Protein AF-A0A5J4QPV5-F1 (afdb_monomer)

Sequence (106 aa):
MDYLSYLTLKQKHNSEYPNIKKQDYIILNSVANVSKGIDIISDYKEKYCYLDNDKAGASAYEEICNKCGLNVSDRSVHYREYKDLNDYLVGKKQVQEKQQNWRMKR

Nearest PDB structures (foldseek):
  2o59-assembly2_B  TM=5.936E-01  e=3.546E+00  Escherichia coli
  5d0n-assembly1_A  TM=3.812E-01  e=1.708E+00  Zea mays
  1a7a-assembly1_A  TM=4.505E-01  e=6.031E+00  Homo sapiens

Solvent-accessible surface area (backbone atoms only — not comparable to full-atom values): 6671 Å² total; per-residue (Å²): 115,53,67,66,59,50,52,52,48,49,54,74,75,36,83,86,64,66,68,66,79,79,57,88,84,85,81,62,94,43,65,85,37,45,79,78,43,42,75,68,55,44,75,48,81,69,42,77,42,81,44,41,72,45,73,63,30,52,52,42,50,52,51,48,37,74,76,49,42,89,48,56,42,78,48,39,78,81,42,72,65,17,52,30,68,39,33,49,76,70,66,46,60,59,74,81,79,70,81,83,80,82,80,86,82,128

Mean predicted aligned error: 8.65 Å

Radius of gyration: 17.16 Å; Cα contacts (8 Å, |Δi|>4): 94; chains: 1; bounding box: 33×35×58 Å

Foldseek 3Di:
DDPVVVVVVCVVPCVPCPCVVVDDDDDQVALVSLVVCLVVQLPDPAAEQFAFLDPSRVVSQVVSCVRNHDRYHYPVVVPNQDGGVVCVVVVNGDDPPPPPPPPPDD

Structure (mmCIF, N/CA/C/O backbone):
data_AF-A0A5J4QPV5-F1
#
_entry.id   AF-A0A5J4QPV5-F1
#
loop_
_atom_site.group_PDB
_atom_site.id
_atom_site.type_symbol
_atom_site.label_atom_id
_atom_site.label_alt_id
_atom_site.label_comp_id
_atom_site.label_asym_id
_atom_site.label_entity_id
_atom_site.label_seq_id
_atom_site.pdbx_PDB_ins_code
_atom_site.Cartn_x
_atom_site.Cartn_y
_atom_site.Cartn_z
_atom_site.occupancy
_atom_site.B_iso_or_equiv
_atom_site.auth_seq_id
_atom_site.auth_comp_id
_atom_site.auth_asym_id
_atom_site.auth_atom_id
_atom_site.pdbx_PDB_model_num
ATOM 1 N N . MET A 1 1 ? -9.983 -7.757 11.978 1.00 74.50 1 MET A N 1
ATOM 2 C CA . MET A 1 1 ? -10.094 -8.648 10.806 1.00 74.50 1 MET A CA 1
ATOM 3 C C . MET A 1 1 ? -9.176 -8.078 9.747 1.00 74.50 1 MET A C 1
ATOM 5 O O . MET A 1 1 ? -9.207 -6.867 9.574 1.00 74.50 1 MET A O 1
ATOM 9 N N . ASP A 1 2 ? -8.329 -8.892 9.123 1.00 84.56 2 ASP A N 1
ATOM 10 C CA . ASP A 1 2 ? -7.479 -8.453 8.013 1.00 84.56 2 ASP A CA 1
ATOM 11 C C . ASP A 1 2 ? -8.194 -8.611 6.660 1.00 84.56 2 ASP A C 1
ATOM 13 O O . ASP A 1 2 ? -9.168 -9.362 6.528 1.00 84.56 2 ASP A O 1
ATOM 17 N N . TYR A 1 3 ? -7.702 -7.896 5.652 1.00 83.50 3 TYR A N 1
ATOM 18 C CA . TYR A 1 3 ? -8.259 -7.878 4.304 1.00 83.50 3 TYR A CA 1
ATOM 19 C C . TYR A 1 3 ? -8.340 -9.267 3.650 1.00 83.50 3 TYR A C 1
ATOM 21 O O . TYR A 1 3 ? -9.341 -9.575 3.002 1.00 83.50 3 TYR A O 1
ATOM 29 N N . LEU A 1 4 ? -7.345 -10.140 3.843 1.00 84.94 4 LEU A N 1
ATOM 30 C CA . LEU A 1 4 ? -7.357 -11.482 3.250 1.00 84.94 4 LEU A CA 1
ATOM 31 C C . LEU A 1 4 ? -8.387 -12.385 3.928 1.00 84.94 4 LEU A C 1
ATOM 33 O O . LEU A 1 4 ? -9.126 -13.098 3.243 1.00 84.94 4 LEU A O 1
ATOM 37 N N . SER A 1 5 ? -8.505 -12.308 5.255 1.00 86.00 5 SER A N 1
ATOM 38 C CA . SER A 1 5 ? -9.587 -12.966 5.992 1.00 86.00 5 SER A CA 1
ATOM 39 C C . SER A 1 5 ? -10.955 -12.488 5.509 1.00 86.00 5 SER A C 1
ATOM 41 O O . SER A 1 5 ? -11.853 -13.302 5.292 1.00 86.00 5 SER A O 1
ATOM 43 N N . TYR A 1 6 ? -11.115 -11.185 5.268 1.00 84.44 6 TYR A N 1
ATOM 44 C CA . TYR A 1 6 ? -12.345 -10.624 4.710 1.00 84.44 6 TYR A CA 1
ATOM 45 C C . TYR A 1 6 ? -12.663 -11.166 3.308 1.00 84.44 6 TYR A C 1
ATOM 47 O O . TYR A 1 6 ? -13.795 -11.588 3.061 1.00 84.44 6 TYR A O 1
ATOM 55 N N . LEU A 1 7 ? -11.680 -11.208 2.400 1.00 83.56 7 LEU A N 1
ATOM 56 C CA . LEU A 1 7 ? -11.862 -11.785 1.063 1.00 83.56 7 LEU A CA 1
ATOM 57 C C . LEU A 1 7 ? -12.226 -13.273 1.132 1.00 83.56 7 LEU A C 1
ATOM 59 O O . LEU A 1 7 ? -13.145 -13.715 0.441 1.00 83.56 7 LEU A O 1
ATOM 63 N N . THR A 1 8 ? -11.564 -14.026 2.011 1.00 83.50 8 THR A N 1
ATOM 64 C CA . THR A 1 8 ? -11.825 -15.456 2.232 1.00 83.50 8 THR A CA 1
ATOM 65 C C . THR A 1 8 ? -13.250 -15.689 2.734 1.00 83.50 8 THR A C 1
ATOM 67 O O . THR A 1 8 ? -13.968 -16.552 2.225 1.00 83.50 8 THR A O 1
ATOM 70 N N . LEU A 1 9 ? -13.705 -14.887 3.701 1.00 82.75 9 LEU A N 1
ATOM 71 C CA . LEU A 1 9 ? -15.073 -14.959 4.215 1.00 82.75 9 LEU A CA 1
ATOM 72 C C . LEU A 1 9 ? -16.100 -14.589 3.144 1.00 82.75 9 LEU A C 1
ATOM 74 O O . LEU A 1 9 ? -17.093 -15.297 2.985 1.00 82.75 9 LEU A O 1
ATOM 78 N N . LYS A 1 10 ? -15.846 -13.533 2.362 1.00 80.19 10 LYS A N 1
ATOM 79 C CA . LYS A 1 10 ? -16.711 -13.165 1.236 1.00 80.19 10 LYS A CA 1
ATOM 80 C C . LYS A 1 10 ? -16.840 -14.290 0.216 1.00 80.19 10 LYS A C 1
ATOM 82 O O . LYS A 1 10 ? -17.951 -14.565 -0.222 1.00 80.19 10 LYS A O 1
ATOM 87 N N . GLN A 1 11 ? -15.743 -14.960 -0.125 1.00 78.00 11 GLN A N 1
ATOM 88 C CA . GLN A 1 11 ? -15.769 -16.098 -1.042 1.00 78.00 11 GLN A CA 1
ATOM 89 C C . GLN A 1 11 ? -16.584 -17.271 -0.480 1.00 78.00 11 GLN A C 1
ATOM 91 O O . GLN A 1 11 ? -17.366 -17.876 -1.208 1.00 78.00 11 GLN A O 1
ATOM 96 N N . LYS A 1 12 ? -16.428 -17.580 0.813 1.00 78.38 12 LYS A N 1
ATOM 97 C CA . LYS A 1 12 ? -17.141 -18.688 1.465 1.00 78.38 12 LYS A CA 1
ATOM 98 C C . LYS A 1 12 ? -18.648 -18.437 1.590 1.00 78.38 12 LYS A C 1
ATOM 100 O O . LYS A 1 12 ? -19.423 -19.383 1.498 1.00 78.38 12 LYS A O 1
ATOM 105 N N . HIS A 1 13 ? -19.055 -17.188 1.816 1.00 73.44 13 HIS A N 1
ATOM 106 C CA . HIS A 1 13 ? -20.452 -16.828 2.080 1.00 73.44 13 HIS A CA 1
ATOM 107 C C .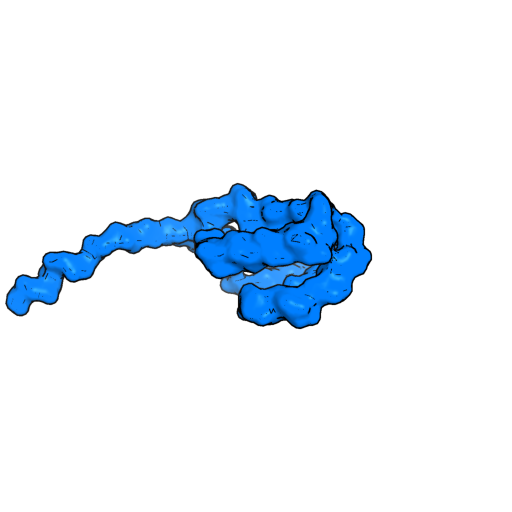 HIS A 1 13 ? -21.231 -16.336 0.848 1.00 73.44 13 HIS A C 1
ATOM 109 O O . HIS A 1 13 ? -22.455 -16.405 0.870 1.00 73.44 13 HIS A O 1
ATOM 115 N N . ASN A 1 14 ? -20.565 -15.902 -0.230 1.00 64.69 14 ASN A N 1
ATOM 116 C CA . ASN A 1 14 ? -21.205 -15.498 -1.488 1.00 64.69 14 ASN A CA 1
ATOM 117 C C . ASN A 1 14 ? -20.729 -16.374 -2.660 1.00 64.69 14 ASN A C 1
ATOM 119 O O . ASN A 1 14 ? -19.828 -15.996 -3.409 1.00 64.69 14 ASN A O 1
ATOM 123 N N . SER A 1 15 ? -21.390 -17.517 -2.876 1.00 58.69 15 SER A N 1
ATOM 124 C CA . SER A 1 15 ? -21.133 -18.384 -4.044 1.00 58.69 15 SER A CA 1
ATOM 125 C C . SER A 1 15 ? -21.513 -17.734 -5.386 1.00 58.69 15 SER A C 1
ATOM 127 O O . SER A 1 15 ? -21.078 -18.198 -6.438 1.00 58.69 15 SER A O 1
ATOM 129 N N . GLU A 1 16 ? -22.333 -16.681 -5.362 1.00 57.44 16 GLU A N 1
ATOM 130 C CA . GLU A 1 16 ? -22.945 -16.060 -6.546 1.00 57.44 16 GLU A CA 1
ATOM 131 C C . GLU A 1 16 ? -22.145 -14.862 -7.099 1.00 57.44 16 GLU A C 1
ATOM 133 O O . GLU A 1 16 ? -22.3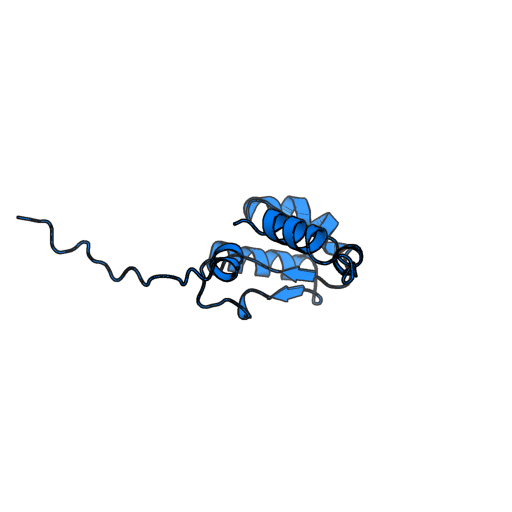53 -14.442 -8.233 1.00 57.44 16 GLU A O 1
ATOM 138 N N . TYR A 1 17 ? -21.162 -14.347 -6.344 1.00 52.47 17 TYR A N 1
ATOM 139 C CA . TYR A 1 17 ? -20.286 -13.243 -6.769 1.00 52.47 17 TYR A CA 1
ATOM 140 C C . TYR A 1 17 ? -18.811 -13.681 -6.864 1.00 52.47 17 TYR A C 1
ATOM 142 O O . TYR A 1 17 ? -17.972 -13.249 -6.070 1.00 52.47 17 TYR A O 1
ATOM 150 N N . PRO A 1 18 ? -18.441 -14.487 -7.878 1.00 55.75 18 PRO A N 1
ATOM 151 C CA . PRO A 1 18 ? -17.078 -14.982 -8.093 1.00 55.75 18 PRO A CA 1
ATOM 152 C C . PRO A 1 18 ? -16.089 -13.909 -8.591 1.00 55.75 18 PRO A C 1
ATOM 154 O O . PRO A 1 18 ? -14.960 -14.242 -8.949 1.00 55.75 18 PRO A O 1
ATOM 157 N N . ASN A 1 19 ? -16.476 -12.625 -8.624 1.00 55.59 19 ASN A N 1
ATOM 158 C CA . ASN A 1 19 ? -15.693 -11.519 -9.200 1.00 55.59 19 ASN A CA 1
ATOM 159 C C . ASN A 1 19 ? -14.333 -11.266 -8.518 1.00 55.59 19 ASN A C 1
ATOM 161 O O . ASN A 1 19 ? -13.532 -10.520 -9.072 1.00 55.59 19 ASN A O 1
ATOM 165 N N . ILE A 1 20 ? -14.035 -11.924 -7.390 1.00 59.03 20 ILE A N 1
ATOM 166 C CA . ILE A 1 20 ? -12.677 -11.984 -6.818 1.00 59.03 20 ILE A CA 1
ATOM 167 C C . ILE A 1 20 ? -11.692 -12.607 -7.828 1.00 59.03 20 ILE A C 1
ATOM 169 O O . ILE A 1 20 ? -10.544 -12.199 -7.879 1.00 59.03 20 ILE A O 1
ATOM 173 N N . LYS A 1 21 ? -12.134 -13.523 -8.707 1.00 61.97 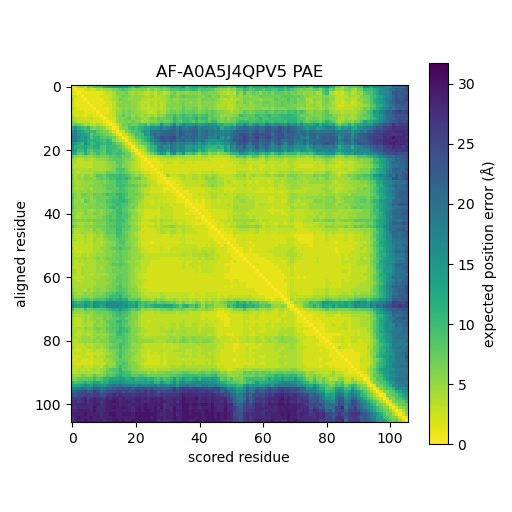21 LYS A N 1
ATOM 174 C CA . LYS A 1 21 ? -11.271 -14.147 -9.731 1.00 61.97 21 LYS A CA 1
ATOM 175 C C . LYS A 1 21 ? -10.838 -13.218 -10.874 1.00 61.97 21 LYS A C 1
ATOM 177 O O . LYS A 1 21 ? -10.045 -13.639 -11.705 1.00 61.97 21 LYS A O 1
ATOM 182 N N . LYS A 1 22 ? -11.397 -12.008 -10.985 1.00 74.56 22 LYS A N 1
ATOM 183 C CA . LYS A 1 22 ? -11.069 -11.070 -12.077 1.00 74.56 22 LYS A CA 1
ATOM 184 C C . LYS A 1 22 ? -9.991 -10.054 -11.700 1.00 74.56 22 LYS A C 1
ATOM 186 O O . LYS A 1 22 ? -9.657 -9.215 -12.529 1.00 74.56 22 LYS A O 1
ATOM 191 N N . GLN A 1 23 ? -9.527 -10.074 -10.455 1.00 81.75 23 GLN A N 1
ATOM 192 C CA . GLN A 1 23 ? -8.592 -9.095 -9.917 1.00 81.75 23 GLN A CA 1
ATOM 193 C C . GLN A 1 23 ? -7.501 -9.825 -9.146 1.00 81.75 23 GLN A C 1
ATOM 195 O O . GLN A 1 23 ? -7.796 -10.704 -8.338 1.00 81.75 23 GLN A O 1
ATOM 200 N N . ASP A 1 24 ? -6.260 -9.422 -9.378 1.00 87.19 24 ASP A N 1
ATOM 201 C CA . ASP A 1 24 ? -5.119 -9.884 -8.604 1.00 87.19 24 ASP A CA 1
ATOM 202 C C . ASP A 1 24 ? -4.876 -8.936 -7.427 1.00 87.19 24 ASP A C 1
ATOM 204 O O . ASP A 1 24 ? -5.023 -7.716 -7.538 1.00 87.19 24 ASP A O 1
ATOM 208 N N . TYR A 1 25 ? -4.509 -9.505 -6.280 1.00 87.88 25 TYR A N 1
ATOM 209 C CA . TYR A 1 25 ? -4.234 -8.754 -5.058 1.00 87.88 25 TYR A CA 1
ATOM 210 C C . TYR A 1 25 ? -2.765 -8.907 -4.684 1.00 87.88 25 TYR A C 1
ATOM 212 O O . TYR A 1 25 ? -2.293 -10.013 -4.426 1.00 87.88 25 TYR A O 1
ATOM 220 N N . ILE A 1 26 ? -2.052 -7.785 -4.608 1.00 89.69 26 ILE A N 1
ATOM 221 C CA . ILE A 1 26 ? -0.653 -7.746 -4.182 1.00 89.69 26 ILE A CA 1
ATOM 222 C C . ILE A 1 26 ? -0.604 -7.186 -2.763 1.00 89.69 26 ILE A C 1
ATOM 224 O O . ILE A 1 26 ? -0.871 -6.006 -2.537 1.00 89.69 26 ILE A O 1
ATOM 228 N N . ILE A 1 27 ? -0.257 -8.039 -1.798 1.00 90.06 27 ILE A N 1
ATOM 229 C CA . ILE A 1 27 ? -0.097 -7.649 -0.395 1.00 90.06 27 ILE A CA 1
ATOM 230 C C . ILE A 1 27 ? 1.390 -7.494 -0.096 1.00 90.06 27 ILE A C 1
ATOM 232 O O . ILE A 1 27 ? 2.128 -8.470 0.008 1.00 90.06 27 ILE A O 1
ATOM 236 N N . LEU A 1 28 ? 1.833 -6.247 0.049 1.00 89.19 28 LEU A N 1
ATOM 237 C CA . LEU A 1 28 ? 3.248 -5.925 0.255 1.00 89.19 28 LEU A CA 1
ATOM 238 C C . LEU A 1 28 ? 3.736 -6.203 1.688 1.00 89.19 28 LEU A C 1
ATOM 240 O O . LEU A 1 28 ? 4.944 -6.260 1.919 1.00 89.19 28 LEU A O 1
ATOM 244 N N . ASN A 1 29 ? 2.821 -6.347 2.658 1.00 86.00 29 ASN A N 1
ATOM 245 C CA . ASN A 1 29 ? 3.049 -6.400 4.118 1.00 86.00 29 ASN A CA 1
ATOM 246 C C . ASN A 1 29 ? 3.690 -5.144 4.738 1.00 86.00 29 ASN A C 1
ATOM 248 O O . ASN A 1 29 ? 3.545 -4.907 5.933 1.00 86.00 29 ASN A O 1
ATOM 252 N N . SER A 1 30 ? 4.395 -4.335 3.949 1.00 87.56 30 SER A N 1
ATOM 253 C CA . SER A 1 30 ? 4.977 -3.059 4.353 1.00 87.56 30 SER A CA 1
ATOM 254 C C . SER A 1 30 ? 5.251 -2.197 3.123 1.00 87.56 30 SER A C 1
ATOM 256 O O . SER A 1 30 ? 5.618 -2.719 2.067 1.00 87.56 30 SER A O 1
ATOM 258 N N . VAL A 1 31 ? 5.169 -0.873 3.280 1.00 89.25 31 VAL A N 1
ATOM 259 C CA . VAL A 1 31 ? 5.566 0.089 2.240 1.00 89.25 31 VAL A CA 1
ATOM 260 C C . VAL A 1 31 ? 7.036 -0.051 1.828 1.00 89.25 31 VAL A C 1
ATOM 262 O O . VAL A 1 31 ? 7.388 0.247 0.694 1.00 89.25 31 VAL A O 1
ATOM 265 N N . ALA A 1 32 ? 7.897 -0.599 2.693 1.00 89.94 32 ALA A N 1
ATOM 266 C CA . ALA A 1 32 ? 9.300 -0.856 2.362 1.00 89.94 32 ALA A CA 1
ATOM 267 C C . ALA A 1 32 ? 9.482 -1.893 1.235 1.00 89.94 32 ALA A C 1
ATOM 269 O O . ALA A 1 32 ? 10.537 -1.946 0.603 1.00 89.94 32 ALA A O 1
ATOM 270 N N . ASN A 1 33 ? 8.465 -2.720 0.971 1.00 92.00 33 ASN A N 1
ATOM 271 C CA . ASN A 1 33 ? 8.491 -3.720 -0.095 1.00 92.00 33 ASN A CA 1
ATOM 272 C C . ASN A 1 33 ? 7.925 -3.206 -1.427 1.00 92.00 33 ASN A C 1
ATOM 274 O O . ASN A 1 33 ? 7.931 -3.963 -2.396 1.00 92.00 33 ASN A O 1
ATOM 278 N N . VAL A 1 34 ? 7.476 -1.947 -1.505 1.00 90.56 34 VAL A N 1
ATOM 279 C CA . VAL A 1 34 ? 6.981 -1.329 -2.749 1.00 90.56 34 VAL A CA 1
ATOM 280 C C . VAL A 1 34 ? 8.011 -1.475 -3.866 1.00 90.56 34 VAL A C 1
ATOM 282 O O . VAL A 1 34 ? 7.691 -2.006 -4.923 1.00 90.56 34 VAL A O 1
ATOM 285 N N . SER A 1 35 ? 9.271 -1.133 -3.600 1.00 88.31 35 SER A N 1
ATOM 286 C CA . SER A 1 35 ? 10.362 -1.228 -4.577 1.00 88.31 35 SER A CA 1
ATOM 287 C C . SER A 1 35 ? 10.555 -2.630 -5.165 1.00 88.31 35 SER A C 1
ATOM 289 O O . SER A 1 35 ? 10.855 -2.748 -6.346 1.00 88.31 35 SER A O 1
ATOM 291 N N . LYS A 1 36 ? 10.338 -3.687 -4.371 1.00 90.00 36 LYS A N 1
ATOM 292 C CA . LYS A 1 36 ? 10.445 -5.090 -4.811 1.00 90.00 36 LYS A CA 1
ATOM 293 C C . LYS A 1 36 ? 9.231 -5.550 -5.613 1.00 90.00 36 LYS A C 1
ATOM 295 O O . LYS A 1 36 ? 9.336 -6.475 -6.407 1.00 90.00 36 LYS A O 1
ATOM 300 N N . GLY A 1 37 ? 8.070 -4.960 -5.339 1.00 87.94 37 GLY A N 1
ATOM 301 C CA . GLY A 1 37 ? 6.816 -5.287 -6.007 1.00 87.94 37 GLY A CA 1
ATOM 302 C C . GLY A 1 37 ? 6.572 -4.472 -7.272 1.00 87.94 37 GLY A C 1
ATOM 303 O O . GLY A 1 37 ? 5.691 -4.836 -8.043 1.00 87.94 37 GLY A O 1
ATOM 304 N N . ILE A 1 38 ? 7.316 -3.384 -7.493 1.00 89.50 38 ILE A N 1
ATOM 305 C CA . ILE A 1 38 ? 7.030 -2.438 -8.576 1.00 89.50 38 ILE A CA 1
ATOM 306 C C . ILE A 1 38 ? 7.093 -3.079 -9.958 1.00 89.50 38 ILE A C 1
ATOM 308 O O . ILE A 1 38 ? 6.193 -2.810 -10.744 1.00 89.50 38 ILE A O 1
ATOM 312 N N . ASP A 1 39 ? 8.059 -3.960 -10.220 1.00 88.75 39 ASP A N 1
ATOM 313 C CA . ASP A 1 39 ? 8.169 -4.641 -11.518 1.00 88.75 39 ASP A CA 1
ATOM 314 C C . ASP A 1 39 ? 6.918 -5.482 -11.822 1.00 88.75 39 ASP A C 1
ATOM 316 O O . ASP A 1 39 ? 6.415 -5.507 -12.939 1.00 88.75 39 ASP A O 1
ATOM 320 N N . ILE A 1 40 ? 6.355 -6.124 -10.794 1.00 90.50 40 ILE A N 1
ATOM 321 C CA . ILE A 1 40 ? 5.112 -6.891 -10.923 1.00 90.50 40 ILE A CA 1
ATOM 322 C C . ILE A 1 40 ? 3.926 -5.937 -11.087 1.00 90.50 40 ILE A C 1
ATOM 324 O O . ILE A 1 40 ? 3.056 -6.161 -11.921 1.00 90.50 40 ILE A O 1
ATOM 328 N N . ILE A 1 41 ? 3.873 -4.866 -10.289 1.00 90.25 41 ILE A N 1
ATOM 329 C CA . ILE A 1 41 ? 2.776 -3.893 -10.315 1.00 90.25 41 ILE A CA 1
ATOM 330 C C . ILE A 1 41 ? 2.721 -3.187 -11.674 1.00 90.25 41 ILE A C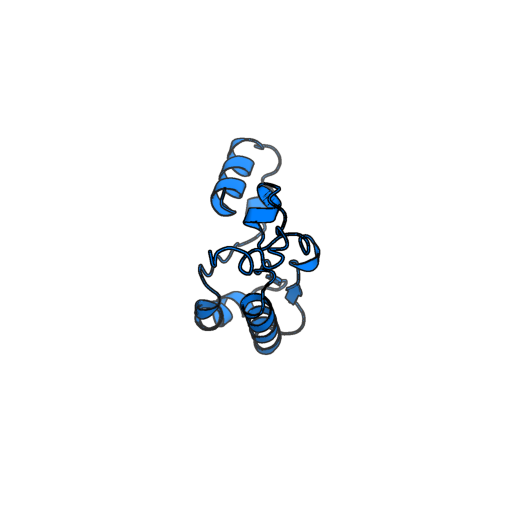 1
ATOM 332 O O . ILE A 1 41 ? 1.620 -2.947 -12.170 1.00 90.25 41 ILE A O 1
ATOM 336 N N . SER A 1 42 ? 3.860 -2.864 -12.296 1.00 88.75 42 SER A N 1
ATOM 337 C CA . SER A 1 42 ? 3.919 -2.103 -13.548 1.00 88.75 42 SER A CA 1
ATOM 338 C C . SER A 1 42 ? 3.197 -2.785 -14.706 1.00 88.75 42 SER A C 1
ATOM 340 O O . SER A 1 42 ? 2.560 -2.075 -15.489 1.00 88.75 42 SER A O 1
ATOM 342 N N . ASP A 1 43 ? 3.202 -4.118 -14.743 1.00 89.25 43 ASP A N 1
ATOM 343 C CA . ASP A 1 43 ? 2.600 -4.934 -15.806 1.00 89.25 43 ASP A CA 1
ATOM 344 C C . ASP A 1 43 ? 1.062 -4.880 -15.826 1.00 89.25 43 ASP A C 1
ATOM 346 O O . ASP A 1 43 ? 0.423 -5.199 -16.833 1.00 89.25 43 ASP A O 1
ATOM 350 N N . TYR A 1 44 ? 0.437 -4.426 -14.736 1.00 90.00 44 TYR A N 1
ATOM 351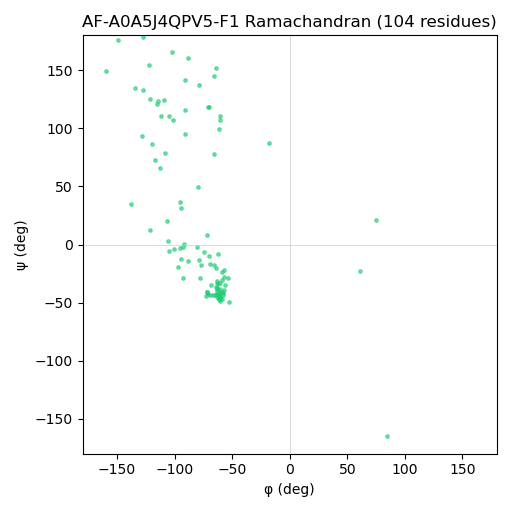 C CA . TYR A 1 44 ? -1.016 -4.308 -14.653 1.00 90.00 44 TYR A CA 1
ATOM 352 C C . TYR A 1 44 ? -1.537 -3.055 -15.364 1.00 90.00 44 TYR A C 1
ATOM 354 O O . TYR A 1 44 ? -1.014 -1.946 -15.222 1.00 90.00 44 TYR A O 1
ATOM 362 N N . LYS A 1 45 ? -2.643 -3.217 -16.101 1.00 88.19 45 LYS A N 1
ATOM 363 C CA . LYS A 1 45 ? -3.282 -2.121 -16.848 1.00 88.19 45 LYS A CA 1
ATOM 364 C C . LYS A 1 45 ? -3.869 -1.044 -15.942 1.00 88.19 45 LYS A C 1
ATOM 366 O O . LYS A 1 45 ? -3.693 0.136 -16.227 1.00 88.19 45 LYS A O 1
ATOM 371 N N . GLU A 1 46 ? -4.544 -1.457 -14.875 1.00 90.31 46 GLU A N 1
ATOM 372 C CA . GLU A 1 46 ? -5.156 -0.583 -13.876 1.00 90.31 46 GLU A CA 1
ATOM 373 C C . GLU A 1 46 ? -4.675 -0.995 -12.491 1.00 90.31 46 GLU A C 1
ATOM 375 O O . GLU A 1 46 ? -4.683 -2.181 -12.155 1.00 90.31 46 GLU A O 1
ATOM 380 N N . LYS A 1 47 ? -4.258 -0.016 -11.689 1.00 91.94 47 LYS A N 1
ATOM 381 C CA . LYS A 1 47 ? -3.731 -0.237 -10.344 1.00 91.94 47 LYS A CA 1
ATOM 382 C C . LYS A 1 47 ? -4.578 0.538 -9.343 1.00 91.94 47 LYS A C 1
ATOM 384 O O . LYS A 1 47 ? -4.740 1.752 -9.460 1.00 91.94 47 LYS A O 1
ATOM 389 N N . TYR A 1 48 ? -5.101 -0.159 -8.342 1.00 92.31 48 TYR A N 1
ATOM 390 C CA . TYR A 1 48 ? -5.881 0.438 -7.261 1.00 92.31 48 TYR A CA 1
ATOM 391 C C . TYR A 1 48 ? -5.098 0.330 -5.956 1.00 92.31 48 TYR A C 1
ATOM 393 O O . TYR A 1 48 ? -4.908 -0.764 -5.426 1.00 92.31 48 TYR A O 1
ATOM 401 N N . CYS A 1 49 ? -4.628 1.464 -5.445 1.00 93.06 49 CYS A N 1
ATOM 402 C CA . CYS A 1 49 ? -3.804 1.515 -4.245 1.00 93.06 49 CYS A CA 1
ATOM 403 C C . CYS A 1 49 ? -4.676 1.684 -3.001 1.00 93.06 49 CYS A C 1
ATOM 405 O O . CYS A 1 49 ? -5.321 2.715 -2.820 1.00 93.06 49 CYS A O 1
ATOM 407 N N . TYR A 1 50 ? -4.657 0.674 -2.135 1.00 93.38 50 TYR A N 1
ATOM 408 C CA . TYR A 1 50 ? -5.295 0.691 -0.820 1.00 93.38 50 TYR A CA 1
ATOM 409 C C . TYR A 1 50 ? -4.208 0.772 0.256 1.00 93.38 50 TYR A C 1
ATOM 411 O O . TYR A 1 50 ? -3.807 -0.245 0.818 1.00 93.38 50 TYR A O 1
ATOM 419 N N . LEU A 1 51 ? -3.673 1.973 0.471 1.00 93.56 51 LEU A N 1
ATOM 420 C CA . LEU A 1 51 ? -2.574 2.228 1.407 1.00 93.56 51 LEU A CA 1
ATOM 421 C C . LEU A 1 51 ? -3.077 2.857 2.712 1.00 93.56 51 LEU A C 1
ATOM 423 O O . LEU A 1 51 ? -4.216 3.327 2.791 1.00 93.56 51 LEU A O 1
ATOM 427 N N . ASP A 1 52 ? -2.225 2.850 3.731 1.00 92.00 52 ASP A N 1
ATOM 428 C CA . ASP A 1 52 ? -2.518 3.461 5.026 1.00 92.00 52 ASP A CA 1
ATOM 429 C C . ASP A 1 52 ? -2.645 4.988 4.891 1.00 92.00 52 ASP A C 1
ATOM 431 O O . ASP A 1 52 ? -1.923 5.624 4.120 1.00 92.00 52 ASP A O 1
ATOM 435 N N . ASN A 1 53 ? -3.545 5.598 5.666 1.00 91.44 53 ASN A N 1
ATOM 436 C CA . ASN A 1 53 ? -3.747 7.052 5.726 1.00 91.44 53 ASN A CA 1
ATOM 437 C C . ASN A 1 53 ? -2.687 7.730 6.611 1.00 91.44 53 ASN A C 1
ATOM 439 O O . ASN A 1 53 ? -2.999 8.509 7.516 1.00 91.44 53 ASN A O 1
ATOM 443 N N . ASP A 1 54 ? -1.420 7.410 6.375 1.00 92.00 54 ASP A N 1
ATOM 444 C CA . ASP A 1 54 ? -0.278 8.031 7.028 1.00 92.00 54 ASP A CA 1
ATOM 445 C C . ASP A 1 54 ? 0.747 8.533 6.000 1.00 92.00 54 ASP A C 1
ATOM 447 O O . ASP A 1 54 ? 0.582 8.414 4.784 1.00 92.00 54 ASP A O 1
ATOM 451 N N . LYS A 1 55 ? 1.822 9.156 6.493 1.00 93.06 55 LYS A N 1
ATOM 452 C CA . LYS A 1 55 ? 2.875 9.694 5.622 1.00 93.06 55 LYS A CA 1
ATOM 453 C C . LYS A 1 55 ? 3.564 8.601 4.805 1.00 93.06 55 LYS A C 1
ATOM 455 O O . LYS A 1 55 ? 3.970 8.860 3.680 1.00 93.06 55 LYS A O 1
ATOM 460 N N . ALA A 1 56 ? 3.708 7.405 5.370 1.00 93.06 56 ALA A N 1
ATOM 461 C CA . ALA A 1 56 ? 4.400 6.304 4.723 1.00 93.06 56 ALA A CA 1
ATOM 462 C C . ALA A 1 56 ? 3.559 5.744 3.563 1.00 93.06 56 ALA A C 1
ATOM 464 O O . ALA A 1 56 ? 4.096 5.503 2.483 1.00 93.06 56 ALA A O 1
ATOM 465 N N . GLY A 1 57 ? 2.241 5.627 3.752 1.00 93.56 57 GLY A N 1
ATOM 466 C CA . GLY A 1 57 ? 1.288 5.292 2.697 1.00 93.56 57 GLY A CA 1
ATOM 467 C C . GLY A 1 57 ? 1.245 6.340 1.583 1.00 93.56 57 GLY A C 1
ATOM 468 O O . GLY A 1 57 ? 1.310 5.981 0.409 1.00 93.56 57 GLY A O 1
ATOM 469 N N . ALA A 1 58 ? 1.238 7.633 1.927 1.00 93.44 58 ALA A N 1
ATOM 470 C CA . ALA A 1 58 ? 1.288 8.710 0.934 1.00 93.44 58 ALA A CA 1
ATOM 471 C C . ALA A 1 58 ? 2.580 8.676 0.094 1.00 93.44 58 ALA A C 1
ATOM 473 O O . ALA A 1 58 ? 2.521 8.713 -1.134 1.00 93.44 58 ALA A O 1
ATOM 474 N N . SER A 1 59 ? 3.746 8.524 0.730 1.00 94.44 59 SER A N 1
ATOM 475 C CA . SER A 1 59 ? 5.020 8.400 0.009 1.00 94.44 59 SER A CA 1
ATOM 476 C C . SER A 1 59 ? 5.082 7.143 -0.866 1.00 94.44 59 SER A C 1
ATOM 478 O O . SER A 1 59 ? 5.596 7.194 -1.981 1.00 94.44 59 SER A O 1
ATOM 480 N N . ALA A 1 60 ? 4.526 6.020 -0.403 1.00 93.94 60 ALA A N 1
ATOM 481 C CA . ALA A 1 60 ? 4.430 4.802 -1.204 1.00 93.94 60 ALA A CA 1
ATOM 482 C C . ALA A 1 60 ? 3.550 4.991 -2.448 1.00 93.94 60 ALA A C 1
ATOM 484 O O . ALA A 1 60 ? 3.901 4.510 -3.525 1.00 93.94 60 ALA A O 1
ATOM 485 N N . TYR A 1 61 ? 2.430 5.709 -2.323 1.00 93.69 61 TYR A N 1
ATOM 486 C CA . TYR A 1 61 ? 1.577 6.046 -3.462 1.00 93.69 61 TYR A CA 1
ATOM 487 C C . TYR A 1 61 ? 2.328 6.868 -4.514 1.00 93.69 61 TYR A C 1
ATOM 489 O O . TYR A 1 61 ? 2.254 6.559 -5.704 1.00 93.69 61 TYR A O 1
ATOM 497 N N . GLU A 1 62 ? 3.077 7.885 -4.080 1.00 93.31 62 GLU A N 1
ATOM 498 C CA . GLU A 1 62 ? 3.903 8.702 -4.971 1.00 93.31 62 GLU A CA 1
ATOM 499 C C . GLU A 1 62 ? 4.974 7.862 -5.674 1.00 93.31 62 GLU A C 1
ATOM 501 O O . GLU A 1 62 ? 5.151 7.985 -6.885 1.00 93.31 62 GLU A O 1
ATOM 506 N N . GLU A 1 63 ? 5.652 6.960 -4.956 1.00 93.06 63 GLU A N 1
ATOM 507 C CA . GLU A 1 63 ? 6.636 6.053 -5.557 1.00 93.06 63 GLU A CA 1
ATOM 508 C C . GLU A 1 63 ? 6.000 5.156 -6.631 1.00 93.06 63 GLU A C 1
ATOM 510 O O . GLU A 1 63 ? 6.544 5.031 -7.732 1.00 93.06 63 GLU A O 1
ATOM 515 N N . ILE A 1 64 ? 4.833 4.571 -6.344 1.00 92.69 64 ILE A N 1
ATOM 516 C CA . ILE A 1 64 ? 4.106 3.730 -7.302 1.00 92.69 64 ILE A CA 1
ATOM 517 C C . ILE A 1 64 ? 3.684 4.556 -8.520 1.00 92.69 64 ILE A C 1
ATOM 519 O O . ILE A 1 64 ? 3.907 4.111 -9.642 1.00 92.69 64 ILE A O 1
ATOM 523 N N . CYS A 1 65 ? 3.136 5.760 -8.337 1.00 91.88 65 CYS A N 1
ATOM 524 C CA . CYS A 1 65 ? 2.775 6.648 -9.447 1.00 91.88 65 CYS A CA 1
ATOM 525 C C . CYS A 1 65 ? 3.984 6.986 -10.326 1.00 91.88 65 CYS A C 1
ATOM 527 O O . CYS A 1 65 ? 3.917 6.869 -11.550 1.00 91.88 65 CYS A O 1
ATOM 529 N N . ASN A 1 66 ? 5.105 7.348 -9.701 1.00 91.19 66 ASN A N 1
ATOM 530 C CA . ASN A 1 66 ? 6.318 7.746 -10.406 1.00 91.19 66 ASN A CA 1
ATOM 531 C C . ASN A 1 66 ? 6.912 6.603 -11.239 1.00 91.19 66 ASN A C 1
ATOM 533 O O . ASN A 1 66 ? 7.415 6.853 -12.332 1.00 91.19 66 ASN A O 1
ATOM 537 N N . LYS A 1 67 ? 6.851 5.354 -10.752 1.00 90.06 67 LYS A N 1
ATOM 538 C CA . LYS A 1 67 ? 7.424 4.199 -11.467 1.00 90.06 67 LYS A CA 1
ATOM 539 C C . LYS A 1 67 ? 6.430 3.466 -12.377 1.00 90.06 67 LYS A C 1
ATOM 541 O O . LYS A 1 67 ? 6.852 2.889 -13.371 1.00 90.06 67 LYS A O 1
ATOM 546 N N . CYS A 1 68 ? 5.130 3.479 -12.068 1.00 86.94 68 CYS A N 1
ATOM 547 C CA . CYS A 1 68 ? 4.106 2.691 -12.776 1.00 86.94 68 CYS A CA 1
ATOM 548 C C . CYS A 1 68 ? 3.206 3.507 -13.725 1.00 86.94 68 CYS A C 1
ATOM 550 O O . CYS A 1 68 ? 2.382 2.906 -14.425 1.00 86.94 68 CYS A O 1
ATOM 552 N N . GLY A 1 69 ? 3.342 4.839 -13.755 1.00 80.44 69 GLY A N 1
ATOM 553 C CA . GLY A 1 69 ? 2.641 5.735 -14.680 1.00 80.44 69 GLY A CA 1
ATOM 554 C C . GLY A 1 69 ? 1.230 6.160 -14.244 1.00 80.44 69 GLY A C 1
ATOM 555 O O . GLY A 1 69 ? 0.833 6.005 -13.093 1.00 80.44 69 GLY A O 1
ATOM 556 N N . LEU A 1 70 ? 0.457 6.710 -15.190 1.00 73.00 70 LEU A N 1
ATOM 557 C CA . LEU A 1 70 ? -0.813 7.423 -14.947 1.00 73.00 70 LEU A CA 1
ATOM 558 C C . LEU A 1 70 ? -2.022 6.535 -14.587 1.00 73.00 70 LEU A C 1
ATOM 560 O O . LEU A 1 70 ? -3.072 7.059 -14.226 1.00 73.00 70 LEU A O 1
ATOM 564 N N . ASN A 1 71 ? -1.897 5.208 -14.644 1.00 87.88 71 ASN A N 1
ATOM 565 C CA . ASN A 1 71 ? -3.018 4.284 -14.409 1.00 87.88 71 ASN A CA 1
ATOM 566 C C . ASN A 1 71 ? -3.094 3.792 -12.954 1.00 87.88 71 ASN A C 1
ATOM 568 O O . ASN A 1 71 ? -3.488 2.653 -12.688 1.00 87.88 71 ASN A O 1
ATOM 572 N N . VAL A 1 72 ? -2.672 4.636 -12.015 1.00 92.38 72 VAL A N 1
ATOM 573 C CA . VAL A 1 72 ? -2.683 4.361 -10.578 1.00 92.38 72 VAL A CA 1
ATOM 574 C C . VAL A 1 72 ? -3.758 5.227 -9.936 1.00 92.38 72 VAL A C 1
ATOM 576 O O . VAL A 1 72 ? -3.779 6.441 -10.106 1.00 92.38 72 VAL A O 1
ATOM 579 N N . SER A 1 73 ? -4.682 4.594 -9.219 1.00 92.25 73 SER A N 1
ATOM 580 C CA . SER A 1 73 ? -5.770 5.268 -8.514 1.00 92.25 73 SER A CA 1
ATOM 581 C C . SER A 1 73 ? -5.621 5.096 -7.012 1.00 92.25 73 SER A C 1
ATOM 583 O O . SER A 1 73 ? -5.624 3.970 -6.507 1.00 92.25 73 SER A O 1
ATOM 585 N N . ASP A 1 74 ? -5.568 6.214 -6.296 1.00 91.94 74 ASP A N 1
ATOM 586 C CA . ASP A 1 74 ? -5.633 6.221 -4.840 1.00 91.94 74 ASP A CA 1
ATOM 587 C C . ASP A 1 74 ? -7.047 5.866 -4.354 1.00 91.94 74 ASP A C 1
ATOM 589 O O . ASP A 1 74 ? -8.027 6.565 -4.635 1.00 91.94 74 ASP A O 1
ATOM 593 N N . ARG A 1 75 ? -7.168 4.761 -3.614 1.00 93.50 75 ARG A N 1
ATOM 594 C CA . ARG A 1 75 ? -8.419 4.337 -2.975 1.00 93.50 75 ARG A CA 1
ATOM 595 C C . ARG A 1 75 ? -8.477 4.687 -1.489 1.00 93.50 75 ARG A C 1
ATOM 597 O O . ARG A 1 75 ? -9.551 4.531 -0.907 1.00 93.50 75 ARG A O 1
ATOM 604 N N . SER A 1 76 ? -7.411 5.242 -0.908 1.00 90.44 76 SER A N 1
ATOM 605 C CA . SER A 1 76 ? -7.394 5.746 0.475 1.00 90.44 76 SER A CA 1
ATOM 606 C C . SER A 1 76 ? -8.467 6.808 0.731 1.00 90.44 76 SER A C 1
ATOM 608 O O . SER A 1 76 ? -9.050 6.896 1.815 1.00 90.44 76 SER A O 1
ATOM 610 N N . VAL A 1 77 ? -8.844 7.532 -0.330 1.00 89.44 77 VAL A N 1
ATOM 611 C CA . VAL A 1 77 ? -9.919 8.529 -0.336 1.00 89.44 77 VAL A CA 1
ATOM 612 C C . VAL A 1 77 ? -11.263 7.998 0.172 1.00 89.44 77 VAL A C 1
ATOM 614 O O . VAL A 1 77 ? -12.032 8.768 0.743 1.00 89.44 77 VAL A O 1
ATOM 617 N N . HIS A 1 78 ? -11.537 6.698 0.012 1.00 90.81 78 HIS A N 1
ATOM 618 C CA . HIS A 1 78 ? -12.801 6.073 0.426 1.00 90.81 78 HIS A CA 1
ATOM 619 C C . HIS A 1 78 ? -12.874 5.797 1.931 1.00 90.81 78 HIS A C 1
ATOM 621 O O . HIS A 1 78 ? -13.954 5.518 2.444 1.00 90.81 78 HIS A O 1
ATOM 627 N N . TYR A 1 79 ? -11.750 5.880 2.647 1.00 92.19 79 TYR A N 1
ATOM 628 C CA . TYR A 1 79 ? -11.672 5.567 4.073 1.00 92.19 79 TYR A CA 1
ATOM 629 C C . TYR A 1 79 ? -10.816 6.566 4.864 1.00 92.19 79 TYR A C 1
ATOM 631 O O . TYR A 1 79 ? -10.192 6.203 5.855 1.00 92.19 79 TYR A O 1
ATOM 639 N N . ARG A 1 80 ? -10.831 7.851 4.485 1.00 89.19 80 ARG A N 1
ATOM 640 C CA . ARG A 1 80 ? -10.038 8.922 5.132 1.00 89.19 80 ARG A CA 1
ATOM 641 C C . ARG A 1 80 ? -10.269 9.105 6.638 1.00 89.19 80 ARG A C 1
ATOM 643 O O . ARG A 1 80 ? -9.414 9.662 7.312 1.00 89.19 80 ARG A O 1
ATOM 650 N N . GLU A 1 81 ? -11.408 8.666 7.174 1.00 89.62 81 GLU A N 1
ATOM 651 C CA . GLU A 1 81 ? -11.695 8.696 8.621 1.00 89.62 81 GLU A CA 1
ATOM 652 C C . GLU A 1 81 ? -11.047 7.533 9.408 1.00 89.62 81 GLU A C 1
ATOM 654 O O . GLU A 1 81 ? -11.205 7.428 10.628 1.00 89.62 81 GLU A O 1
ATOM 659 N N . TYR A 1 82 ? -10.351 6.632 8.717 1.00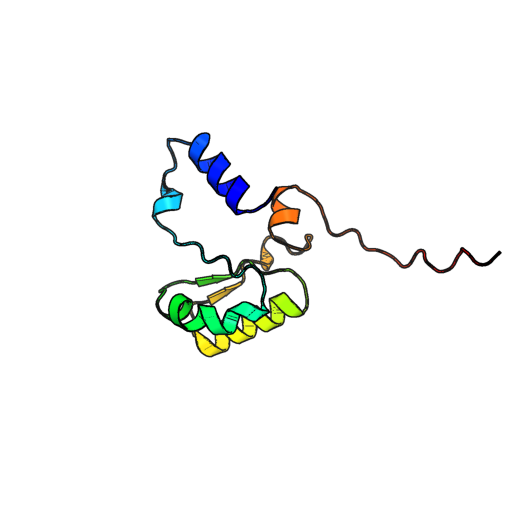 92.19 82 TYR A N 1
ATOM 660 C CA . TYR A 1 82 ? -9.794 5.392 9.249 1.00 92.19 82 TYR A CA 1
ATOM 661 C C . TYR A 1 82 ? -8.286 5.363 9.024 1.00 92.19 82 TYR A C 1
ATOM 663 O O . TYR A 1 82 ? -7.772 6.012 8.115 1.00 92.19 82 TYR A O 1
ATOM 671 N N . LYS A 1 83 ? -7.556 4.619 9.858 1.00 91.00 83 LYS A N 1
ATOM 672 C CA . LYS A 1 83 ? -6.096 4.550 9.746 1.00 91.00 83 LYS A CA 1
ATOM 673 C C . LYS A 1 83 ? -5.664 3.776 8.514 1.00 91.00 83 LYS A C 1
ATOM 675 O O . LYS A 1 83 ? -4.756 4.199 7.810 1.00 91.00 83 LYS A O 1
ATOM 680 N N . ASP A 1 84 ? -6.339 2.674 8.263 1.00 90.94 84 ASP A N 1
ATOM 681 C CA . ASP A 1 84 ? -6.047 1.765 7.177 1.00 90.94 84 ASP A CA 1
ATOM 682 C C . ASP A 1 84 ? -7.345 1.099 6.703 1.00 90.94 84 ASP A C 1
ATOM 684 O O . 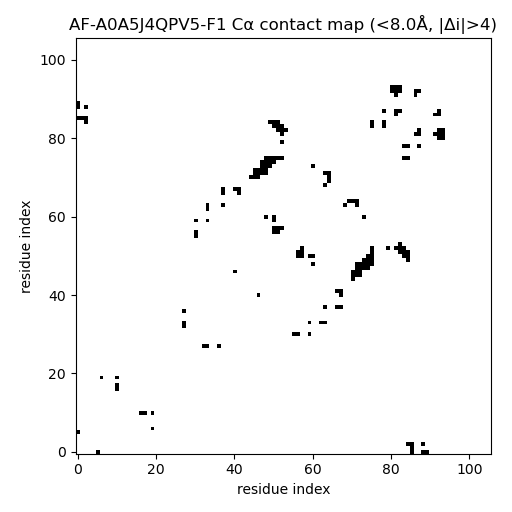ASP A 1 84 ? -8.434 1.317 7.253 1.00 90.94 84 ASP A O 1
ATOM 688 N N . LEU A 1 85 ? -7.234 0.289 5.651 1.00 90.69 85 LEU A N 1
ATOM 689 C CA . LEU A 1 85 ? -8.373 -0.435 5.098 1.00 90.69 85 LEU A CA 1
ATOM 690 C C . LEU A 1 85 ? -8.965 -1.439 6.101 1.00 90.69 85 LEU A C 1
ATOM 692 O O . LEU A 1 85 ? -10.175 -1.663 6.097 1.00 90.69 85 LEU A O 1
ATOM 696 N N . ASN A 1 86 ? -8.150 -2.049 6.964 1.00 90.25 86 ASN A N 1
ATOM 697 C CA . ASN A 1 86 ? -8.642 -3.031 7.930 1.00 90.25 86 ASN A CA 1
ATOM 698 C C . ASN A 1 86 ? -9.503 -2.352 9.001 1.00 90.25 86 ASN A C 1
ATOM 700 O O . ASN A 1 86 ? -10.584 -2.850 9.315 1.00 90.25 86 ASN A O 1
ATOM 704 N N . ASP A 1 87 ? -9.062 -1.199 9.506 1.00 91.81 87 ASP A N 1
ATOM 705 C CA . ASP A 1 87 ? -9.802 -0.346 10.434 1.00 91.81 87 ASP A CA 1
ATOM 706 C C . ASP A 1 87 ? -11.145 0.090 9.822 1.00 91.81 87 ASP A C 1
ATOM 708 O O . ASP A 1 87 ? -12.175 0.034 10.500 1.00 91.81 87 ASP A O 1
ATOM 712 N N . TYR A 1 88 ? -11.176 0.426 8.527 1.00 91.50 88 TYR A N 1
ATOM 713 C CA . TYR A 1 88 ? -12.421 0.684 7.794 1.00 91.50 88 TYR A CA 1
ATOM 714 C C . TYR A 1 88 ? -13.359 -0.527 7.769 1.00 91.50 88 TYR A C 1
ATOM 716 O O . TYR A 1 88 ? -14.537 -0.401 8.106 1.00 91.50 88 TYR A O 1
ATOM 724 N N . LEU A 1 89 ? -12.843 -1.713 7.435 1.00 88.69 89 LEU A N 1
ATOM 725 C CA . LEU A 1 89 ? -13.639 -2.941 7.344 1.00 88.69 89 LEU A CA 1
ATOM 726 C C . LEU A 1 89 ? -14.254 -3.369 8.681 1.00 88.69 89 LEU A C 1
ATOM 728 O O . LEU A 1 89 ? -15.334 -3.958 8.690 1.00 88.69 89 LEU A O 1
ATOM 732 N N . VAL A 1 90 ? -13.587 -3.083 9.802 1.00 89.19 90 VAL A N 1
ATOM 733 C CA . VAL A 1 90 ? -14.118 -3.368 11.147 1.00 89.19 90 VAL A CA 1
ATOM 734 C C . VAL A 1 90 ? -14.876 -2.188 11.765 1.00 89.19 90 VAL A C 1
ATOM 736 O O . VAL A 1 90 ? -15.397 -2.320 12.870 1.00 89.19 90 VAL A O 1
ATOM 739 N N . GLY A 1 91 ? -14.946 -1.040 11.085 1.00 87.19 91 GLY A N 1
ATOM 740 C CA . GLY A 1 91 ? -15.649 0.152 11.566 1.00 87.19 91 GLY A CA 1
ATOM 741 C C . GLY A 1 91 ? -14.924 0.927 12.675 1.00 87.19 91 GLY A C 1
ATOM 742 O O . GLY A 1 91 ? -15.554 1.704 13.393 1.00 87.19 91 GLY A O 1
ATOM 743 N N . LYS A 1 92 ? -13.607 0.760 12.823 1.00 87.88 92 LYS A N 1
ATOM 744 C CA . LYS A 1 92 ? -12.797 1.425 13.850 1.00 87.88 92 LYS A CA 1
ATOM 745 C C . LYS A 1 92 ? -12.244 2.756 13.335 1.00 87.88 92 LYS A C 1
ATOM 747 O O . LYS A 1 92 ? -11.197 2.803 12.700 1.00 87.88 92 LYS A O 1
ATOM 752 N N . LYS A 1 93 ? -12.944 3.854 13.622 1.00 84.50 93 LYS A N 1
ATOM 753 C CA . LYS A 1 93 ? -12.497 5.205 13.239 1.00 84.50 93 LYS A CA 1
ATOM 754 C C . LYS A 1 93 ? -11.185 5.592 13.930 1.00 84.50 93 LYS A C 1
ATOM 756 O O . LYS A 1 93 ? -10.929 5.162 15.058 1.00 84.50 93 LYS A O 1
ATOM 761 N N . GLN A 1 94 ? -10.391 6.453 13.286 1.00 76.88 94 GLN A N 1
ATOM 762 C CA . GLN A 1 94 ? -9.255 7.097 13.947 1.00 76.88 94 GLN A CA 1
ATOM 763 C C . GLN A 1 94 ? -9.769 7.918 15.131 1.00 76.88 94 GLN A C 1
ATOM 765 O O . GLN A 1 94 ? -10.436 8.941 14.970 1.00 76.88 94 GLN A O 1
ATOM 770 N N . VAL A 1 95 ? -9.458 7.469 16.343 1.00 70.62 95 VAL A N 1
ATOM 771 C CA . VAL A 1 95 ? -9.642 8.290 17.535 1.00 70.62 95 VAL A CA 1
ATOM 772 C C . VAL A 1 95 ? -8.588 9.389 17.455 1.00 70.62 95 VAL A C 1
ATOM 774 O O . VAL A 1 95 ? -7.395 9.096 17.432 1.00 70.62 95 VAL A O 1
ATOM 777 N N . GLN A 1 96 ? -9.008 10.654 17.391 1.00 56.19 96 GLN A N 1
ATOM 778 C CA . GLN A 1 96 ? -8.092 11.763 17.643 1.00 56.19 96 GLN A CA 1
ATOM 779 C C . GLN A 1 96 ? -7.587 11.610 19.076 1.00 56.19 96 GLN A C 1
ATOM 781 O O . GLN A 1 96 ? -8.279 11.985 20.024 1.00 56.19 96 GLN A O 1
ATOM 786 N N . GLU A 1 97 ? -6.385 11.066 19.247 1.00 53.41 97 GLU A N 1
ATOM 787 C CA . GLU A 1 97 ? -5.633 11.189 20.489 1.00 53.41 97 GLU A CA 1
ATOM 788 C C . GLU A 1 97 ? -5.267 12.668 20.665 1.00 53.41 97 GLU A C 1
ATOM 790 O O . GLU A 1 97 ? -4.154 13.122 20.403 1.00 53.41 97 GLU A O 1
ATOM 795 N N . LYS A 1 98 ? -6.240 13.473 21.105 1.00 44.56 98 LYS A N 1
ATOM 796 C CA . LYS A 1 98 ? -5.947 14.741 21.758 1.00 44.56 98 LYS A CA 1
ATOM 797 C C . LYS A 1 98 ? -5.127 14.390 22.989 1.00 44.56 98 LYS A C 1
ATOM 799 O O . LYS A 1 98 ? -5.677 13.843 23.937 1.00 44.56 98 LYS A O 1
ATOM 804 N N . GLN A 1 99 ? -3.831 14.688 22.933 1.00 48.97 99 GLN A N 1
ATOM 805 C CA . GLN A 1 99 ? -2.862 14.722 24.032 1.00 48.97 99 GLN A CA 1
ATOM 806 C C . GLN A 1 99 ? -3.518 14.794 25.427 1.00 48.97 99 GLN A C 1
ATOM 808 O O . GLN A 1 99 ? -3.683 15.867 26.003 1.00 48.97 99 GLN A O 1
ATOM 813 N N . GLN A 1 100 ? -3.851 13.643 26.012 1.00 48.78 100 GLN A N 1
ATOM 814 C CA . GLN A 1 100 ? -4.189 13.524 27.432 1.00 48.78 100 GLN A CA 1
ATOM 815 C C . GLN A 1 100 ? -2.956 13.105 28.240 1.00 48.78 100 GLN A C 1
ATOM 817 O O . GLN A 1 100 ? -3.060 12.363 29.206 1.00 48.78 100 GLN A O 1
ATOM 822 N N . ASN A 1 101 ? -1.773 13.607 27.866 1.00 45.56 101 ASN A N 1
ATOM 823 C CA . ASN A 1 101 ? -0.530 13.341 28.593 1.00 45.56 101 ASN A CA 1
ATOM 824 C C . ASN A 1 101 ? -0.020 14.539 29.418 1.00 45.56 101 ASN A C 1
ATOM 826 O O . ASN A 1 101 ? 1.152 14.580 29.771 1.00 45.56 101 ASN A O 1
ATOM 830 N N . TRP A 1 102 ? -0.873 15.522 29.753 1.00 46.69 102 TRP A N 1
ATOM 831 C CA . TRP A 1 102 ? -0.456 16.696 30.547 1.00 46.69 102 TRP A CA 1
ATOM 832 C C . TRP A 1 102 ? -0.925 16.711 32.014 1.00 46.69 102 TRP A C 1
ATOM 834 O O . TRP A 1 102 ? -0.631 17.667 32.723 1.00 46.69 102 TRP A O 1
ATOM 844 N N . ARG A 1 103 ? -1.617 15.677 32.519 1.00 48.25 103 ARG A N 1
ATOM 845 C CA . ARG A 1 103 ? -2.217 15.718 33.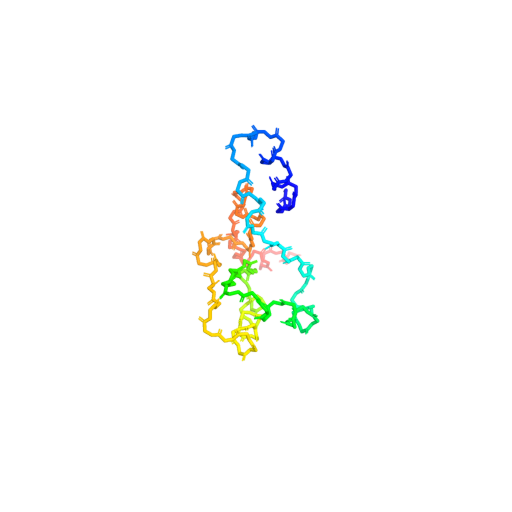876 1.00 48.25 103 ARG A CA 1
ATOM 846 C C . ARG A 1 103 ? -1.779 14.650 34.878 1.00 48.25 103 ARG A C 1
ATOM 848 O O . ARG A 1 103 ? -2.353 14.583 35.959 1.00 48.2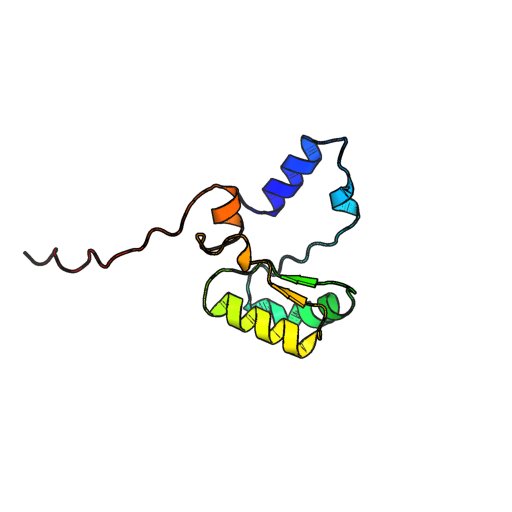5 103 ARG A O 1
ATOM 855 N N . MET A 1 104 ? -0.716 13.898 34.600 1.00 50.69 104 MET A N 1
ATOM 856 C CA . MET A 1 104 ? -0.084 13.031 35.605 1.00 50.69 104 MET A CA 1
ATOM 857 C C . MET A 1 104 ? 1.321 13.524 35.969 1.00 50.69 104 MET A C 1
ATOM 859 O O . MET A 1 104 ? 2.324 12.873 35.705 1.00 50.69 104 MET A O 1
ATOM 863 N N . LYS A 1 105 ? 1.381 14.704 36.590 1.00 50.31 105 LYS A N 1
ATOM 864 C CA . LYS A 1 105 ? 2.420 15.050 37.568 1.00 50.31 105 LYS A CA 1
ATOM 865 C C . LYS A 1 105 ? 1.698 15.556 38.814 1.00 50.31 105 LYS A C 1
ATOM 867 O O . LYS A 1 105 ? 1.283 16.711 38.865 1.00 50.31 105 LYS A O 1
ATOM 872 N N . ARG A 1 106 ? 1.461 14.640 39.748 1.00 50.81 106 ARG A N 1
ATOM 873 C CA . ARG A 1 106 ? 1.245 14.935 41.164 1.00 50.81 106 ARG A CA 1
ATOM 874 C C . ARG A 1 106 ? 2.494 14.496 41.901 1.00 50.81 106 ARG A C 1
ATOM 876 O O . ARG A 1 106 ? 3.040 13.450 41.487 1.00 50.81 106 ARG A O 1
#

Secondary structure (DSSP, 8-state):
--HHHHHHHHHHH-TT-GGGGGS-----SSGGGHHHHHHHHHT-SSEEE---SSHHHHHHHHHHHHHH-S-EEE-GGGGTTSSSHHHHHHT----------SS---

Organism: NCBI:txid433724

pLDDT: mean 81.94, std 14.48, range [44.56, 94.44]